Protein AF-A0A525IU39-F1 (afdb_monomer_lite)

Sequence (80 aa):
MAKKDDDTAETRLARLILALRSQGVSEPAVLGAIETTPREAFTPDLFKERAFEDSALPIACGQTISQPYIVGLMSQALKV

Radius of gyration: 13.64 Å; chains: 1; bounding box: 26×41×30 Å

Foldseek 3Di:
DDDPPQLDPLNLQVVLLVVLVVVPLPDPVLSVCSSPDQQLVVADPVCSSVSSPQQWHADPPRDTDHGSNVSSVVVVPDDD

Secondary structure (DSSP, 8-state):
----SS--HHHHHHHHHHHHHHTT---HHHHHHHHHS-GGGGS-GGGGGGTTSSS-EE-GGG-EEPPHHHHHHHHHT---

Structure (mmCIF, N/CA/C/O backbone):
data_AF-A0A525IU39-F1
#
_entry.id   AF-A0A525IU39-F1
#
loop_
_atom_site.group_PDB
_atom_site.id
_atom_site.type_symbol
_atom_site.label_atom_id
_atom_site.label_alt_id
_atom_site.label_comp_id
_atom_site.label_asym_id
_atom_site.label_entity_id
_atom_site.label_seq_id
_atom_site.pdbx_PDB_ins_code
_atom_site.Cartn_x
_atom_site.Cartn_y
_atom_site.Cartn_z
_atom_site.occupancy
_atom_site.B_iso_or_equiv
_atom_site.auth_seq_id
_atom_site.auth_comp_id
_atom_site.auth_asym_id
_atom_site.auth_atom_id
_atom_site.pdbx_PDB_model_num
ATOM 1 N N . MET A 1 1 ? 12.320 29.442 -11.033 1.00 41.34 1 MET A N 1
ATOM 2 C CA . MET A 1 1 ? 13.015 28.171 -10.727 1.00 41.34 1 MET A CA 1
ATOM 3 C C . MET A 1 1 ? 12.706 27.830 -9.281 1.00 41.34 1 MET A C 1
ATOM 5 O O . MET A 1 1 ? 13.308 28.427 -8.405 1.00 41.34 1 MET A O 1
ATOM 9 N N . ALA A 1 2 ? 11.697 27.001 -9.009 1.00 49.44 2 ALA A N 1
ATOM 10 C CA . ALA A 1 2 ? 11.325 26.666 -7.635 1.00 49.44 2 ALA A CA 1
ATOM 11 C C . ALA A 1 2 ? 10.694 25.270 -7.555 1.00 49.44 2 ALA A C 1
ATOM 13 O O . ALA A 1 2 ? 9.842 24.943 -8.377 1.00 49.44 2 ALA A O 1
ATOM 14 N N . LYS A 1 3 ? 11.092 24.539 -6.502 1.00 50.09 3 LYS A N 1
ATOM 15 C CA . LYS A 1 3 ? 10.474 23.339 -5.909 1.00 50.09 3 LYS A CA 1
ATOM 16 C C . LYS A 1 3 ? 10.804 21.980 -6.555 1.00 50.09 3 LYS A C 1
ATOM 18 O O . LYS A 1 3 ? 9.966 21.375 -7.208 1.00 50.09 3 LYS A O 1
ATOM 23 N N . LYS A 1 4 ? 12.024 21.475 -6.318 1.00 52.66 4 LYS A N 1
ATOM 24 C CA . LYS A 1 4 ? 12.386 20.053 -6.526 1.00 52.66 4 LYS A CA 1
ATOM 25 C C . LYS A 1 4 ? 12.502 19.258 -5.204 1.00 52.66 4 LYS A C 1
ATOM 27 O O . LYS A 1 4 ? 12.690 18.052 -5.247 1.00 52.66 4 LYS A O 1
ATOM 32 N N . ASP A 1 5 ? 12.306 19.907 -4.053 1.00 54.66 5 ASP A N 1
ATOM 33 C CA . ASP A 1 5 ? 12.653 19.346 -2.732 1.00 54.66 5 ASP A CA 1
ATOM 34 C C . ASP A 1 5 ? 11.487 18.693 -1.948 1.00 54.66 5 ASP A C 1
ATOM 36 O O . ASP A 1 5 ? 11.640 18.441 -0.761 1.00 54.66 5 ASP A O 1
ATOM 40 N N . ASP A 1 6 ? 10.325 18.411 -2.557 1.00 64.38 6 ASP A N 1
ATOM 41 C CA . ASP A 1 6 ? 9.113 17.978 -1.810 1.00 64.38 6 ASP A CA 1
ATOM 42 C C . ASP A 1 6 ? 8.500 16.631 -2.266 1.00 64.38 6 ASP A C 1
ATOM 44 O O . ASP A 1 6 ? 7.489 16.189 -1.727 1.00 64.38 6 ASP A O 1
ATOM 48 N N . ASP A 1 7 ? 9.083 15.945 -3.257 1.00 82.38 7 ASP A N 1
ATOM 49 C CA . ASP A 1 7 ? 8.514 14.704 -3.826 1.00 82.38 7 ASP A CA 1
ATOM 50 C C . ASP A 1 7 ? 9.358 13.456 -3.520 1.00 82.38 7 ASP A C 1
ATOM 52 O O . ASP A 1 7 ? 9.786 12.717 -4.408 1.00 82.38 7 ASP A O 1
ATOM 56 N N . THR A 1 8 ? 9.639 13.218 -2.238 1.00 92.56 8 THR A N 1
ATOM 57 C CA . THR A 1 8 ? 10.329 11.994 -1.804 1.00 92.56 8 THR A CA 1
ATOM 58 C C . THR A 1 8 ? 9.368 10.800 -1.728 1.00 92.56 8 THR A C 1
ATOM 60 O O . THR A 1 8 ? 8.148 10.938 -1.875 1.00 92.56 8 THR A O 1
ATOM 63 N N . ALA A 1 9 ? 9.902 9.589 -1.544 1.00 90.75 9 ALA A N 1
ATOM 64 C CA . ALA A 1 9 ? 9.075 8.404 -1.304 1.00 90.75 9 ALA A CA 1
ATOM 65 C C . ALA A 1 9 ? 8.279 8.545 0.004 1.00 90.75 9 ALA A C 1
ATOM 67 O O . ALA A 1 9 ? 7.086 8.258 0.033 1.00 90.75 9 ALA A O 1
ATOM 68 N N . GLU A 1 10 ? 8.903 9.095 1.045 1.00 93.31 10 GLU A N 1
ATOM 69 C CA . GLU A 1 10 ? 8.285 9.355 2.344 1.00 93.31 10 GLU A CA 1
ATOM 70 C C . GLU A 1 10 ? 7.127 10.353 2.222 1.00 93.31 10 GLU A C 1
ATOM 72 O O . GLU A 1 10 ? 6.033 10.091 2.721 1.00 93.31 10 GLU A O 1
ATOM 77 N N . THR A 1 11 ? 7.306 11.464 1.496 1.00 95.56 11 THR A N 1
ATOM 78 C CA . THR A 1 11 ? 6.225 12.446 1.296 1.00 95.56 11 THR A CA 1
ATOM 79 C C . THR A 1 11 ? 5.084 11.883 0.444 1.00 95.56 11 THR A C 1
ATOM 81 O O . THR A 1 11 ? 3.919 12.241 0.644 1.00 95.56 11 THR A O 1
ATOM 84 N N . ARG A 1 12 ? 5.378 11.000 -0.521 1.00 96.00 12 ARG A N 1
ATOM 85 C CA . ARG A 1 12 ? 4.352 10.293 -1.308 1.00 96.00 12 ARG A CA 1
ATOM 86 C C . ARG A 1 12 ? 3.583 9.286 -0.454 1.00 96.00 12 ARG A C 1
ATOM 88 O O . ARG A 1 12 ? 2.355 9.278 -0.504 1.00 96.00 12 ARG A O 1
ATOM 95 N N . LEU A 1 13 ? 4.279 8.512 0.376 1.00 96.56 13 LEU A N 1
ATOM 96 C CA . LEU A 1 13 ? 3.671 7.582 1.323 1.00 96.56 13 LEU A CA 1
ATOM 97 C C . LEU A 1 13 ? 2.782 8.311 2.335 1.00 96.56 13 LEU A C 1
ATOM 99 O O . LEU A 1 13 ? 1.627 7.935 2.513 1.00 96.56 13 LEU A O 1
ATOM 103 N N . ALA A 1 14 ? 3.266 9.401 2.933 1.00 97.06 14 ALA A N 1
ATOM 104 C CA . ALA A 1 14 ? 2.482 10.202 3.870 1.00 97.06 14 ALA A CA 1
ATOM 105 C C . ALA A 1 14 ? 1.191 10.737 3.222 1.00 97.06 14 ALA A C 1
ATOM 107 O O . ALA A 1 14 ? 0.116 10.665 3.820 1.00 97.06 14 ALA A O 1
ATOM 108 N N . ARG A 1 15 ? 1.268 11.217 1.971 1.00 97.44 15 ARG A N 1
ATOM 109 C CA . ARG A 1 15 ? 0.086 11.632 1.195 1.00 97.44 15 ARG A CA 1
ATOM 110 C C . ARG A 1 15 ? -0.886 10.479 0.959 1.00 97.44 15 ARG A C 1
ATOM 112 O O . ARG A 1 15 ? -2.087 10.677 1.133 1.00 97.44 15 ARG A O 1
ATOM 119 N N . LEU A 1 16 ? -0.382 9.299 0.597 1.00 97.81 16 LEU A N 1
ATOM 120 C CA . LEU A 1 16 ? -1.206 8.104 0.429 1.00 97.81 16 LEU A CA 1
ATOM 121 C C . LEU A 1 16 ? -1.932 7.762 1.733 1.00 97.81 16 LEU A C 1
ATOM 123 O O . LEU A 1 16 ? -3.153 7.667 1.732 1.00 97.81 16 LEU A O 1
ATOM 127 N N . ILE A 1 17 ? -1.217 7.654 2.854 1.00 98.19 17 ILE A N 1
ATOM 128 C CA . ILE A 1 17 ? -1.800 7.316 4.162 1.00 98.19 17 ILE A CA 1
ATOM 129 C C . ILE A 1 17 ? -2.884 8.320 4.576 1.00 98.19 17 ILE A C 1
ATOM 131 O O . ILE A 1 17 ? -3.968 7.919 5.008 1.00 98.19 17 ILE A O 1
ATOM 135 N N . LEU A 1 18 ? -2.641 9.623 4.396 1.00 98.00 18 LEU A N 1
ATOM 136 C CA . LEU A 1 18 ? -3.642 10.658 4.672 1.00 98.00 18 LEU A CA 1
ATOM 137 C C . LEU A 1 18 ? -4.888 10.514 3.786 1.00 98.00 18 LEU A C 1
ATOM 139 O O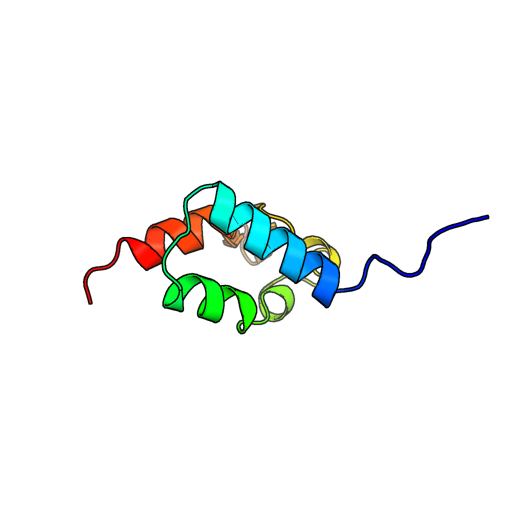 . LEU A 1 18 ? -6.006 10.674 4.280 1.00 98.00 18 LEU A O 1
ATOM 143 N N . ALA A 1 19 ? -4.711 10.189 2.503 1.00 98.25 19 ALA A N 1
ATOM 144 C CA . ALA A 1 19 ? -5.816 9.949 1.581 1.00 98.25 19 ALA A CA 1
ATOM 145 C C . ALA A 1 19 ? -6.610 8.684 1.947 1.00 98.25 19 ALA A C 1
ATOM 147 O O . ALA A 1 19 ? -7.835 8.715 1.970 1.00 98.25 19 ALA A O 1
ATOM 148 N N . LEU A 1 20 ? -5.942 7.585 2.301 1.00 98.44 20 LEU A N 1
ATOM 149 C CA . LEU A 1 20 ? -6.614 6.355 2.729 1.00 98.44 20 LEU A CA 1
ATOM 150 C C . LEU A 1 20 ? -7.468 6.584 3.976 1.00 98.44 20 LEU A C 1
ATOM 152 O O . LEU A 1 20 ? -8.616 6.137 4.045 1.00 98.44 20 LEU A O 1
ATOM 156 N N . ARG A 1 21 ? -6.935 7.351 4.932 1.00 98.00 21 ARG A N 1
ATOM 157 C CA . ARG A 1 21 ? -7.662 7.732 6.141 1.00 98.00 21 ARG A CA 1
ATOM 158 C C . ARG A 1 21 ? -8.912 8.551 5.828 1.00 98.00 21 ARG A C 1
ATOM 160 O O . ARG A 1 21 ? -9.962 8.283 6.406 1.00 98.00 21 ARG A O 1
ATOM 167 N N . SER A 1 22 ? -8.823 9.524 4.918 1.00 97.81 22 SER A N 1
ATOM 168 C CA . SER A 1 22 ? -9.979 10.352 4.545 1.00 97.81 22 SER A CA 1
ATOM 169 C C . SER A 1 22 ? -11.048 9.576 3.769 1.00 97.81 22 SER A C 1
ATOM 171 O O . SER A 1 22 ? -12.222 9.931 3.841 1.00 97.81 22 SER A O 1
ATOM 173 N N . GLN A 1 23 ? -10.667 8.491 3.089 1.00 97.75 23 GLN A N 1
ATOM 174 C CA . GLN A 1 23 ? -11.585 7.592 2.385 1.00 97.75 23 GLN A CA 1
ATOM 175 C C . GLN A 1 23 ? -12.226 6.512 3.284 1.00 97.75 23 GLN A C 1
ATOM 177 O O . GLN A 1 23 ? -13.087 5.765 2.817 1.00 97.75 23 GLN A O 1
ATOM 182 N N . GLY A 1 24 ? -11.845 6.423 4.566 1.00 97.62 24 GLY A N 1
ATOM 183 C CA . GLY A 1 24 ? -12.466 5.518 5.544 1.00 97.62 24 GLY A CA 1
ATOM 184 C C . GLY A 1 24 ? -11.629 4.304 5.959 1.00 97.62 24 GLY A C 1
ATOM 185 O O . GLY A 1 24 ? -12.139 3.444 6.680 1.00 97.62 24 GLY A O 1
ATOM 186 N N . VAL A 1 25 ? -10.352 4.228 5.560 1.00 98.31 25 VAL A N 1
ATOM 187 C CA . VAL A 1 25 ? -9.410 3.268 6.156 1.00 98.31 25 VAL A CA 1
ATOM 188 C C . VAL A 1 25 ? -8.956 3.822 7.506 1.00 98.31 25 VAL A C 1
ATOM 190 O O . VAL A 1 25 ? -8.046 4.646 7.571 1.00 98.31 25 VAL A O 1
ATOM 193 N N . SER A 1 26 ? -9.646 3.459 8.585 1.00 96.31 26 SER A N 1
ATOM 194 C CA . SER A 1 26 ? -9.499 4.119 9.891 1.00 96.31 26 SER A CA 1
ATOM 195 C C . SER A 1 26 ? -8.745 3.303 10.934 1.00 96.31 26 SER A C 1
ATOM 197 O O . SER A 1 26 ? -8.300 3.883 11.925 1.00 96.31 26 SER A O 1
ATOM 199 N N . GLU A 1 27 ? -8.592 1.992 10.733 1.00 97.75 27 GLU A N 1
ATOM 200 C CA . GLU A 1 27 ? -7.947 1.118 11.716 1.00 97.75 27 GLU A CA 1
ATOM 201 C C . GLU A 1 27 ? -6.440 1.407 11.830 1.00 97.75 27 GLU A C 1
ATOM 203 O O . GLU A 1 27 ? -5.707 1.209 10.853 1.00 97.75 27 GLU A O 1
ATOM 208 N N . PRO A 1 28 ? -5.930 1.838 13.007 1.00 96.88 28 PRO A N 1
ATOM 209 C CA . PRO A 1 28 ? -4.523 2.213 13.163 1.00 96.88 28 PRO A CA 1
ATOM 210 C C . PRO A 1 28 ? -3.551 1.077 12.842 1.00 96.88 28 PRO A C 1
ATOM 212 O O . PRO A 1 28 ? -2.506 1.318 12.243 1.00 96.88 28 PRO A O 1
ATOM 215 N N . ALA A 1 29 ? -3.908 -0.161 13.196 1.00 97.38 29 ALA A N 1
ATOM 216 C CA . ALA A 1 29 ? -3.089 -1.334 12.897 1.00 97.38 29 ALA A CA 1
ATOM 217 C C . ALA A 1 29 ? -2.965 -1.575 11.382 1.00 97.38 29 ALA A C 1
ATOM 219 O O . ALA A 1 29 ? -1.888 -1.913 10.898 1.00 97.38 29 ALA A O 1
ATOM 220 N N . VAL A 1 30 ? -4.044 -1.348 10.625 1.00 98.06 30 VAL A N 1
ATOM 221 C CA . VAL A 1 30 ? -4.053 -1.503 9.163 1.00 98.06 30 VAL A CA 1
ATOM 222 C C . VAL A 1 30 ? -3.259 -0.386 8.495 1.00 98.06 30 VAL A C 1
ATOM 224 O O . VAL A 1 30 ? -2.424 -0.665 7.640 1.00 98.06 30 VAL A O 1
ATOM 227 N N . LEU A 1 31 ? -3.462 0.869 8.906 1.00 98.19 31 LEU A N 1
ATOM 228 C CA . LEU A 1 31 ? -2.690 1.999 8.380 1.00 98.19 31 LEU A CA 1
ATOM 229 C C . LEU A 1 31 ? -1.189 1.839 8.659 1.00 98.19 31 LEU A C 1
ATOM 231 O O . LEU A 1 31 ? -0.388 2.024 7.747 1.00 98.19 31 LEU A O 1
ATOM 235 N N . GLY A 1 32 ? -0.814 1.423 9.873 1.00 98.19 32 GLY A N 1
ATOM 236 C CA . GLY A 1 32 ? 0.583 1.153 10.220 1.00 98.19 32 GLY A CA 1
ATOM 237 C C . GLY A 1 32 ? 1.181 -0.004 9.415 1.00 98.19 32 GLY A C 1
ATOM 238 O O . GLY A 1 32 ? 2.335 0.064 8.995 1.00 98.19 32 GLY A O 1
ATOM 239 N N . ALA A 1 33 ? 0.397 -1.049 9.131 1.00 98.19 33 ALA A N 1
ATOM 240 C CA . ALA A 1 33 ? 0.838 -2.140 8.263 1.00 98.19 33 ALA A CA 1
ATOM 241 C C . ALA A 1 33 ? 1.066 -1.667 6.818 1.00 98.19 33 ALA A C 1
ATOM 243 O O . ALA A 1 33 ? 2.068 -2.035 6.209 1.00 98.19 33 ALA A O 1
ATOM 244 N N . ILE A 1 34 ? 0.179 -0.824 6.276 1.00 97.81 34 ILE A N 1
ATOM 245 C CA . ILE A 1 34 ? 0.344 -0.237 4.937 1.00 97.81 34 ILE A CA 1
ATOM 246 C C . ILE A 1 34 ? 1.581 0.669 4.888 1.00 97.81 34 ILE A C 1
ATOM 248 O O . ILE A 1 34 ? 2.332 0.607 3.921 1.00 97.81 34 ILE A O 1
ATOM 252 N N . GLU A 1 35 ? 1.814 1.479 5.922 1.00 97.25 35 GLU A N 1
ATOM 253 C CA . GLU A 1 35 ? 2.956 2.398 6.003 1.00 97.25 35 GLU A CA 1
ATOM 254 C C . GLU A 1 35 ? 4.304 1.664 6.087 1.00 97.25 35 GLU A C 1
ATOM 256 O O . GLU A 1 35 ? 5.287 2.086 5.486 1.00 97.25 35 GLU A O 1
ATOM 261 N N . THR A 1 36 ? 4.356 0.545 6.810 1.00 97.56 36 THR A N 1
ATOM 262 C CA . THR A 1 36 ? 5.601 -0.206 7.052 1.00 97.56 36 THR A CA 1
ATOM 263 C C . THR A 1 36 ? 5.888 -1.294 6.017 1.00 97.56 36 THR A C 1
ATOM 265 O O . THR A 1 36 ? 6.998 -1.827 5.983 1.00 97.56 36 THR A O 1
ATOM 268 N N . THR A 1 37 ? 4.920 -1.629 5.159 1.00 97.62 37 THR A N 1
ATOM 269 C CA . THR A 1 37 ? 5.093 -2.632 4.102 1.00 97.62 37 THR A CA 1
ATOM 270 C C . THR A 1 37 ? 5.550 -1.961 2.800 1.00 97.62 37 THR A C 1
ATOM 272 O O . THR A 1 37 ? 4.767 -1.220 2.204 1.00 97.62 37 THR A O 1
ATOM 275 N N . PRO A 1 38 ? 6.766 -2.242 2.290 1.00 96.00 38 PRO A N 1
ATOM 276 C CA . PRO A 1 38 ? 7.304 -1.585 1.096 1.00 96.00 38 PRO A CA 1
ATOM 277 C C . PRO A 1 38 ? 6.609 -2.089 -0.176 1.00 96.00 38 PRO A C 1
ATOM 279 O O . PRO A 1 38 ? 7.030 -3.066 -0.803 1.00 96.00 38 PRO A O 1
ATOM 282 N N . ARG A 1 39 ? 5.505 -1.445 -0.568 1.00 97.06 39 ARG A N 1
ATOM 283 C CA . ARG A 1 39 ? 4.676 -1.824 -1.728 1.00 97.06 39 ARG A CA 1
ATOM 284 C C . ARG A 1 39 ? 5.460 -1.847 -3.047 1.00 97.06 39 ARG A C 1
ATOM 286 O O 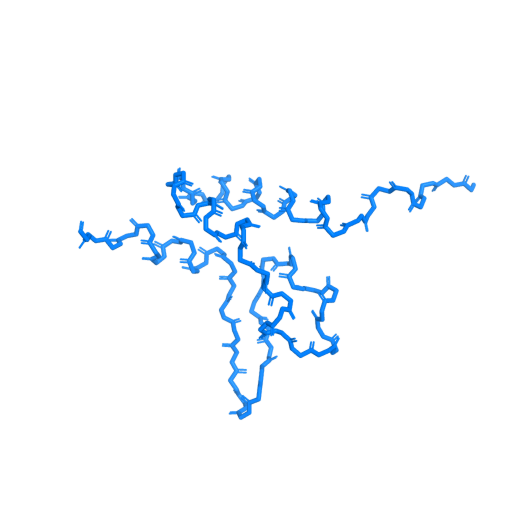. ARG A 1 39 ? 5.164 -2.653 -3.931 1.00 97.06 39 ARG A O 1
ATOM 293 N N . GLU A 1 40 ? 6.487 -1.016 -3.177 1.00 95.75 40 GLU A N 1
ATOM 294 C CA . GLU A 1 40 ? 7.415 -0.974 -4.307 1.00 95.75 40 GLU A CA 1
ATOM 295 C C . GLU A 1 40 ? 8.212 -2.275 -4.490 1.00 95.75 40 GLU A C 1
ATOM 297 O O . GLU A 1 40 ? 8.604 -2.587 -5.613 1.00 95.75 40 GLU A O 1
ATOM 302 N N . ALA A 1 41 ? 8.399 -3.073 -3.431 1.00 96.19 41 ALA A N 1
ATOM 303 C CA . ALA A 1 41 ? 9.032 -4.391 -3.522 1.00 96.19 41 ALA A CA 1
ATOM 304 C C . ALA A 1 41 ? 8.133 -5.430 -4.220 1.00 96.19 41 ALA A C 1
ATOM 306 O O . ALA A 1 41 ? 8.625 -6.432 -4.735 1.00 96.19 41 ALA A O 1
ATOM 307 N N . PHE A 1 42 ? 6.822 -5.178 -4.266 1.00 96.50 42 PHE A N 1
ATOM 308 C CA . PHE A 1 42 ? 5.811 -6.034 -4.898 1.00 96.50 42 PHE A CA 1
ATOM 309 C C . PHE A 1 42 ? 5.328 -5.481 -6.247 1.00 96.50 42 PHE A C 1
ATOM 311 O O .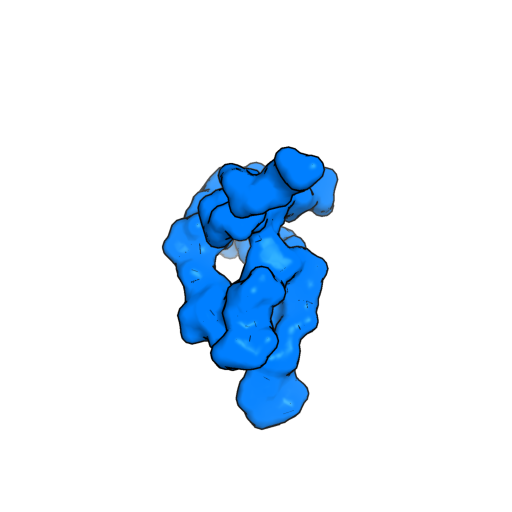 PHE A 1 42 ? 4.386 -6.006 -6.841 1.00 96.50 42 PHE A O 1
ATOM 318 N N . THR A 1 43 ? 5.959 -4.410 -6.728 1.00 95.75 43 THR A N 1
ATOM 319 C CA . THR A 1 43 ? 5.574 -3.685 -7.938 1.00 95.75 43 THR A CA 1
ATOM 320 C C . THR A 1 43 ? 6.681 -3.819 -8.994 1.00 95.75 43 THR A C 1
ATOM 322 O O . THR A 1 43 ? 7.857 -3.687 -8.652 1.00 95.75 43 THR A O 1
ATOM 325 N N . PRO A 1 44 ? 6.360 -4.069 -10.280 1.00 95.75 44 PRO A N 1
ATOM 326 C CA . PRO A 1 44 ? 7.364 -4.109 -11.344 1.00 95.75 44 PRO A CA 1
ATOM 327 C C . PRO A 1 44 ? 8.162 -2.804 -11.448 1.00 95.75 44 PRO A C 1
ATOM 329 O O . PRO A 1 44 ? 7.617 -1.732 -11.191 1.00 95.75 44 PRO A O 1
ATOM 332 N N . ASP A 1 45 ? 9.415 -2.877 -11.911 1.00 95.19 45 ASP A N 1
ATOM 333 C CA . ASP A 1 45 ? 10.321 -1.717 -11.998 1.00 95.19 45 ASP A CA 1
ATOM 334 C C . ASP A 1 45 ? 9.707 -0.516 -12.733 1.00 95.19 45 ASP A C 1
ATOM 336 O O . ASP A 1 45 ? 9.844 0.619 -12.282 1.00 95.19 45 ASP A O 1
ATOM 340 N N . LEU A 1 46 ? 8.951 -0.774 -13.808 1.00 95.25 46 LEU A N 1
ATOM 341 C CA . LEU A 1 46 ? 8.249 0.246 -14.597 1.00 95.25 46 LEU A CA 1
ATOM 342 C C . LEU A 1 46 ? 7.241 1.072 -13.776 1.00 95.25 46 LEU A C 1
ATOM 344 O O . LEU A 1 46 ? 6.920 2.199 -14.142 1.00 95.25 46 LEU A O 1
ATOM 348 N N . PHE A 1 47 ? 6.724 0.514 -12.682 1.00 95.75 47 PHE A N 1
ATOM 349 C CA . PHE A 1 47 ? 5.682 1.124 -11.863 1.00 95.75 47 PHE A CA 1
ATOM 350 C C . PHE A 1 47 ? 6.154 1.481 -10.448 1.00 95.75 47 PHE A C 1
ATOM 352 O O . PHE A 1 47 ? 5.333 1.909 -9.641 1.00 95.75 47 PHE A O 1
ATOM 359 N N . LYS A 1 48 ? 7.452 1.361 -10.130 1.00 93.38 48 LYS A N 1
ATOM 360 C CA . LYS A 1 48 ? 7.977 1.660 -8.784 1.00 93.38 48 LYS A CA 1
ATOM 361 C C . LYS A 1 48 ? 7.654 3.074 -8.309 1.00 93.38 48 LYS A C 1
ATOM 363 O O . LYS A 1 48 ? 7.257 3.257 -7.165 1.00 93.38 48 LYS A O 1
ATOM 368 N N . GLU A 1 49 ? 7.743 4.070 -9.188 1.00 91.75 49 GLU A N 1
ATOM 369 C CA . GLU A 1 49 ? 7.394 5.456 -8.838 1.00 91.75 49 GLU A CA 1
ATOM 370 C C . GLU A 1 49 ? 5.904 5.641 -8.524 1.00 91.75 49 GLU A C 1
ATOM 372 O O . GLU A 1 49 ? 5.538 6.534 -7.759 1.00 91.75 49 GLU A O 1
ATOM 377 N N . ARG A 1 50 ? 5.063 4.763 -9.081 1.00 95.00 50 ARG A N 1
ATOM 378 C CA . ARG A 1 50 ? 3.607 4.746 -8.922 1.00 95.00 50 ARG A CA 1
ATOM 379 C C . ARG A 1 50 ? 3.145 3.862 -7.763 1.00 95.00 50 ARG A C 1
ATOM 381 O O . ARG A 1 50 ? 1.949 3.783 -7.503 1.00 95.00 50 ARG A O 1
ATOM 388 N N . ALA A 1 51 ? 4.061 3.213 -7.040 1.00 96.44 51 ALA A N 1
ATOM 389 C CA . ALA A 1 51 ? 3.723 2.327 -5.925 1.00 96.44 51 ALA A CA 1
ATOM 390 C C . ALA A 1 51 ? 2.950 3.043 -4.799 1.00 96.44 51 ALA A C 1
ATOM 392 O O . ALA A 1 51 ? 2.179 2.402 -4.090 1.00 96.44 51 ALA A O 1
ATOM 393 N N . PHE A 1 52 ? 3.116 4.363 -4.679 1.00 96.69 52 PHE A N 1
ATOM 394 C CA . PHE A 1 52 ? 2.449 5.220 -3.693 1.00 96.69 52 PHE A CA 1
ATOM 395 C C . PHE A 1 52 ? 1.137 5.844 -4.197 1.00 96.69 52 PHE A C 1
ATOM 397 O O . PHE A 1 52 ? 0.525 6.648 -3.499 1.00 96.69 52 PHE A O 1
ATOM 4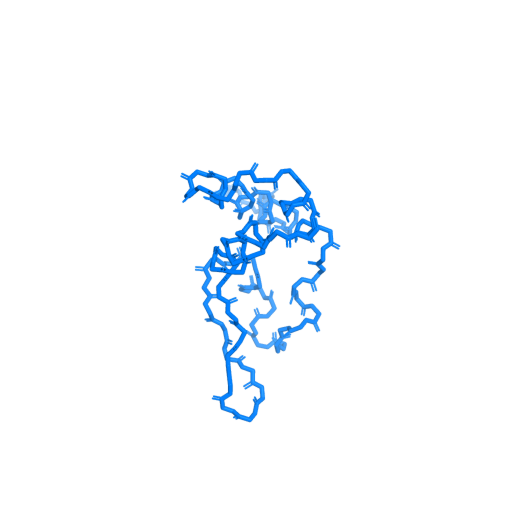04 N N . GLU A 1 53 ? 0.704 5.516 -5.414 1.00 97.00 53 GLU A N 1
ATOM 405 C CA . GLU A 1 53 ?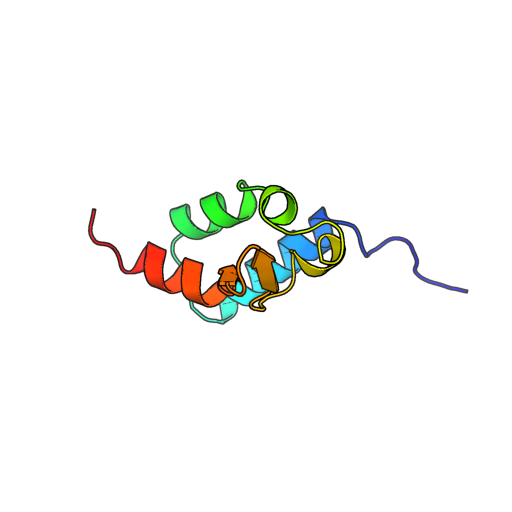 -0.596 5.940 -5.928 1.00 97.00 53 GLU A CA 1
ATOM 406 C C . GLU A 1 53 ? -1.699 5.019 -5.401 1.00 97.00 53 GLU A C 1
ATOM 408 O O . GLU A 1 53 ? -1.530 3.798 -5.328 1.00 97.00 53 GLU A O 1
ATOM 413 N N . ASP A 1 54 ? -2.875 5.585 -5.117 1.00 97.88 54 ASP A N 1
ATOM 414 C CA . ASP A 1 54 ? -4.065 4.793 -4.808 1.00 97.88 54 ASP A CA 1
ATOM 415 C C . ASP A 1 54 ? -4.691 4.207 -6.087 1.00 97.88 54 ASP A C 1
ATOM 417 O O . ASP A 1 54 ? -5.781 4.579 -6.515 1.00 97.88 54 ASP A O 1
ATOM 421 N N . SER A 1 55 ? -3.946 3.335 -6.766 1.00 97.38 55 SER A N 1
ATOM 422 C CA . SER A 1 55 ? -4.375 2.690 -8.004 1.00 97.38 55 SER A CA 1
ATOM 423 C C . SER A 1 55 ? -3.940 1.228 -8.066 1.00 97.38 55 SER A C 1
ATOM 425 O O . SER A 1 55 ? -2.977 0.801 -7.419 1.00 97.38 55 SER A O 1
ATOM 427 N N . ALA A 1 56 ? -4.686 0.435 -8.834 1.00 98.00 56 ALA A N 1
ATOM 428 C CA . ALA A 1 56 ? -4.264 -0.912 -9.179 1.00 98.00 56 ALA A CA 1
ATOM 429 C C . ALA A 1 56 ? -3.142 -0.850 -10.225 1.00 98.00 56 ALA A C 1
ATOM 431 O O . ALA A 1 56 ? -3.216 -0.067 -11.176 1.00 98.00 56 ALA A O 1
ATOM 432 N N . LEU A 1 57 ? -2.117 -1.688 -10.062 1.00 97.94 57 LEU A N 1
ATOM 433 C CA . LEU A 1 57 ? -0.968 -1.734 -10.971 1.00 97.94 57 LEU A CA 1
ATOM 434 C C . LEU A 1 57 ? -0.841 -3.125 -11.604 1.00 97.94 57 LEU A C 1
ATOM 436 O O . LEU A 1 57 ? -1.028 -4.123 -10.903 1.00 97.94 57 LEU A O 1
ATOM 440 N N . PRO A 1 58 ? -0.518 -3.228 -12.905 1.00 97.69 58 PRO A N 1
ATOM 441 C CA . PRO A 1 58 ? -0.260 -4.514 -13.540 1.00 97.69 58 PRO A CA 1
ATOM 442 C C . PRO A 1 58 ? 0.954 -5.215 -12.923 1.00 97.69 58 PRO A C 1
ATOM 444 O O . PRO A 1 58 ? 1.977 -4.584 -12.655 1.00 97.69 58 PRO A O 1
ATOM 447 N N . ILE A 1 59 ? 0.852 -6.530 -12.757 1.00 96.69 59 ILE A N 1
ATOM 448 C CA . ILE A 1 59 ? 1.947 -7.424 -12.373 1.00 96.69 59 ILE A CA 1
ATOM 449 C C . ILE A 1 59 ? 2.049 -8.576 -13.388 1.00 96.69 59 ILE A C 1
ATOM 451 O O . ILE A 1 59 ? 1.333 -8.613 -14.392 1.00 96.69 59 ILE A O 1
ATOM 455 N N . ALA A 1 60 ? 2.973 -9.512 -13.161 1.00 95.06 60 ALA A N 1
ATOM 456 C CA . ALA A 1 60 ? 3.177 -10.654 -14.049 1.00 95.06 60 ALA A CA 1
ATOM 457 C C . ALA A 1 60 ? 1.890 -11.482 -14.269 1.00 95.06 60 ALA A C 1
ATOM 459 O O . ALA A 1 60 ? 0.937 -11.425 -13.492 1.00 95.06 60 ALA A O 1
ATOM 460 N N . CYS A 1 61 ? 1.878 -12.278 -15.343 1.00 96.50 61 CYS A N 1
ATOM 461 C CA . CYS A 1 61 ? 0.777 -13.193 -15.680 1.00 96.50 61 CYS A CA 1
ATOM 462 C C . CYS A 1 61 ? -0.581 -12.503 -15.928 1.00 96.50 61 CYS A C 1
ATOM 464 O O . CYS A 1 61 ? -1.638 -13.095 -15.702 1.00 96.50 61 CYS A O 1
ATOM 466 N N . GLY A 1 62 ? -0.562 -11.244 -16.380 1.00 95.19 62 GLY A N 1
ATOM 467 C CA . GLY A 1 62 ? -1.778 -10.477 -16.670 1.00 95.19 62 GLY A CA 1
ATOM 468 C C . GLY A 1 62 ? -2.619 -10.154 -15.431 1.00 95.19 62 G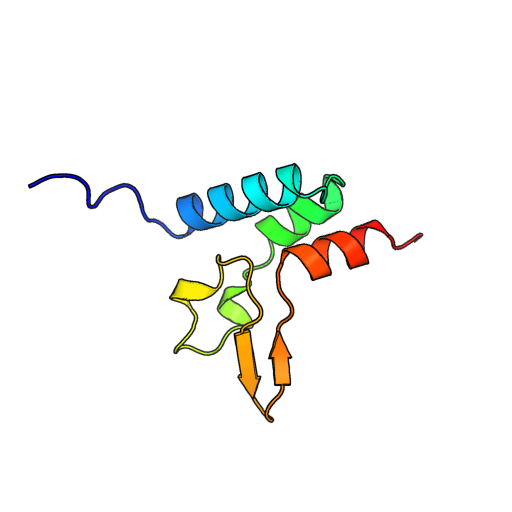LY A C 1
ATOM 469 O O . GLY A 1 62 ? -3.807 -9.880 -15.566 1.00 95.19 62 GLY A O 1
ATOM 470 N N . GLN A 1 63 ? -2.027 -10.227 -14.236 1.00 98.12 63 GLN A N 1
ATOM 471 C CA . GLN A 1 63 ? -2.700 -9.920 -12.975 1.00 98.12 63 GLN A CA 1
ATOM 472 C C . GLN A 1 63 ? -2.463 -8.462 -12.566 1.00 98.12 63 GLN A C 1
ATOM 474 O O . GLN A 1 63 ? -1.676 -7.740 -13.181 1.00 98.12 63 GLN A O 1
ATOM 479 N N . THR A 1 64 ? -3.118 -8.033 -11.489 1.00 97.69 64 THR A N 1
ATOM 480 C CA . THR A 1 64 ? -2.942 -6.697 -10.906 1.00 97.69 64 THR A CA 1
ATOM 481 C C . THR A 1 64 ? -2.734 -6.782 -9.402 1.00 97.69 64 THR A C 1
ATOM 483 O O . THR A 1 64 ? -3.435 -7.540 -8.733 1.00 97.69 64 THR A O 1
ATOM 486 N N . ILE A 1 65 ? -1.846 -5.955 -8.852 1.00 97.62 65 ILE A N 1
ATOM 487 C CA . ILE A 1 65 ? -1.863 -5.655 -7.418 1.00 97.62 65 ILE A CA 1
ATOM 488 C C . ILE A 1 65 ? -2.979 -4.640 -7.144 1.00 97.62 65 ILE A C 1
ATOM 490 O O . ILE A 1 65 ? -3.062 -3.602 -7.804 1.00 97.62 65 ILE A O 1
ATOM 494 N N . SER A 1 66 ? -3.858 -4.949 -6.191 1.00 98.19 66 SER A N 1
ATOM 495 C CA . SER A 1 66 ? -5.028 -4.126 -5.855 1.00 98.19 66 SER A CA 1
ATOM 496 C C . SER A 1 66 ? -4.642 -2.740 -5.341 1.00 98.19 66 SER A C 1
ATOM 498 O O . SER A 1 66 ? -3.583 -2.568 -4.730 1.00 98.19 66 SER A O 1
ATOM 500 N N . GLN A 1 67 ? -5.514 -1.749 -5.543 1.00 98.19 67 GLN A N 1
ATOM 501 C CA . GLN A 1 67 ? -5.323 -0.400 -5.003 1.00 98.19 67 GLN A CA 1
ATOM 502 C C . GLN A 1 67 ? -5.200 -0.419 -3.460 1.00 98.19 67 GLN A C 1
ATOM 504 O O . GLN A 1 67 ? -5.924 -1.184 -2.809 1.00 98.19 67 GLN A O 1
ATOM 509 N N . PRO A 1 68 ? -4.307 0.394 -2.863 1.00 98.50 68 PRO A N 1
ATOM 510 C CA . PRO A 1 68 ? -4.132 0.502 -1.415 1.00 98.50 68 PRO A CA 1
ATOM 511 C C . PRO A 1 68 ? -5.440 0.691 -0.634 1.00 98.50 68 PRO A C 1
ATOM 513 O O . PRO A 1 68 ? -5.619 0.041 0.394 1.00 98.50 68 PRO A O 1
ATOM 516 N N . TYR A 1 69 ? -6.384 1.493 -1.138 1.00 98.56 69 TYR A N 1
ATOM 517 C CA . TYR A 1 69 ? -7.685 1.699 -0.493 1.00 98.56 69 TYR A CA 1
ATOM 518 C C . TYR A 1 69 ? -8.487 0.413 -0.299 1.00 98.56 69 TYR A C 1
ATOM 520 O O . TYR A 1 69 ? -8.933 0.118 0.810 1.00 98.56 69 TYR A O 1
ATOM 528 N N . ILE A 1 70 ? -8.624 -0.391 -1.353 1.00 98.38 70 ILE A N 1
ATOM 529 C CA . ILE A 1 70 ? -9.384 -1.644 -1.299 1.00 98.38 70 ILE A CA 1
ATOM 530 C C . ILE A 1 70 ? -8.701 -2.636 -0.359 1.00 98.38 70 ILE A C 1
ATOM 532 O O . ILE A 1 70 ? -9.378 -3.269 0.446 1.00 98.38 70 ILE A O 1
ATOM 536 N N . VAL A 1 71 ? -7.367 -2.726 -0.395 1.00 98.38 71 VAL A N 1
ATOM 537 C CA . VAL A 1 71 ? -6.606 -3.571 0.539 1.00 98.38 71 VAL A CA 1
ATOM 538 C C . VAL A 1 71 ? -6.834 -3.127 1.986 1.00 98.38 71 VAL A C 1
ATOM 540 O O . VAL A 1 71 ? -7.078 -3.974 2.845 1.00 98.38 71 VAL A O 1
ATOM 543 N N . GLY A 1 72 ? -6.818 -1.818 2.255 1.00 98.31 72 GLY A N 1
ATOM 544 C CA . GLY A 1 72 ? -7.085 -1.255 3.578 1.00 98.31 72 GLY A CA 1
ATOM 545 C C . GLY A 1 72 ? -8.490 -1.580 4.082 1.00 98.31 72 GLY A C 1
ATOM 546 O O . GLY A 1 72 ? -8.639 -2.115 5.181 1.00 98.31 72 GLY A O 1
ATOM 547 N N . LEU A 1 73 ? -9.515 -1.348 3.256 1.00 98.31 73 LEU A N 1
ATOM 548 C CA . LEU A 1 73 ? -10.902 -1.674 3.593 1.00 98.31 73 LEU A CA 1
ATOM 549 C C . LEU A 1 73 ? -11.120 -3.168 3.843 1.00 98.31 73 LEU A C 1
ATOM 551 O O . LEU A 1 73 ? -11.775 -3.540 4.815 1.00 98.31 73 LEU A O 1
ATOM 555 N N . MET A 1 74 ? -10.576 -4.026 2.977 1.00 98.12 74 MET A N 1
ATOM 556 C CA . MET A 1 74 ? -10.688 -5.475 3.137 1.00 98.12 74 MET A CA 1
ATOM 557 C C . MET A 1 74 ? -10.024 -5.930 4.433 1.00 98.12 74 MET A C 1
ATOM 559 O O . MET A 1 74 ? -10.620 -6.700 5.178 1.00 98.12 74 MET A O 1
ATOM 563 N N . SER A 1 75 ? -8.823 -5.423 4.716 1.00 97.81 75 SER A N 1
ATOM 564 C CA . SER A 1 75 ? -8.048 -5.801 5.899 1.00 97.81 75 SER A CA 1
ATOM 565 C C . SER A 1 75 ? -8.751 -5.399 7.192 1.00 97.81 75 SER A C 1
ATOM 567 O O . SER A 1 75 ? -8.873 -6.221 8.094 1.00 97.81 75 SER A O 1
ATOM 569 N N . GLN A 1 76 ? -9.267 -4.168 7.277 1.00 97.38 76 GLN A N 1
ATOM 570 C CA . GLN A 1 76 ? -9.950 -3.701 8.488 1.00 97.38 76 GLN A CA 1
ATOM 571 C C . GLN A 1 76 ? -11.317 -4.360 8.720 1.00 97.38 76 GLN A C 1
ATOM 573 O O . GLN A 1 76 ? -11.822 -4.352 9.837 1.00 97.38 76 GLN A O 1
ATOM 578 N N . ALA A 1 77 ? -11.939 -4.916 7.676 1.00 96.94 77 ALA A N 1
ATOM 579 C CA . ALA A 1 77 ? -13.213 -5.619 7.796 1.00 96.94 77 ALA A CA 1
ATOM 580 C C . ALA A 1 77 ? -13.068 -7.036 8.384 1.00 96.94 77 ALA A C 1
ATOM 582 O O . ALA A 1 77 ? -14.072 -7.649 8.763 1.00 96.94 77 ALA A O 1
ATOM 583 N N . LEU A 1 78 ? -11.846 -7.575 8.444 1.00 95.94 78 LEU A N 1
ATOM 584 C CA . LEU A 1 78 ? -11.589 -8.895 9.008 1.00 95.94 78 LEU A CA 1
ATOM 585 C C . LEU A 1 78 ? -11.799 -8.876 10.525 1.00 95.94 78 LEU A C 1
ATOM 587 O O . LEU A 1 78 ? -11.274 -8.027 11.238 1.00 95.94 78 LEU A O 1
ATOM 591 N N . LYS A 1 79 ? -12.551 -9.861 11.020 1.00 78.81 79 LYS A N 1
ATOM 592 C CA . LYS A 1 79 ? -12.656 -10.165 12.449 1.00 78.81 79 LYS A CA 1
ATOM 593 C C . LYS A 1 79 ? -11.679 -11.296 12.735 1.00 78.81 79 LYS A C 1
ATOM 595 O O . LYS A 1 79 ? -11.958 -12.433 12.355 1.00 78.81 79 LYS A O 1
ATOM 600 N N . VAL A 1 80 ? -10.539 -10.961 13.325 1.00 67.75 80 VAL A N 1
ATOM 601 C CA . VAL A 1 80 ? -9.499 -11.914 13.739 1.00 67.75 80 VAL A CA 1
ATOM 602 C C . VAL A 1 80 ? -9.420 -12.000 15.251 1.00 67.75 80 VAL A C 1
ATOM 604 O O . VAL A 1 80 ? -9.694 -10.972 15.910 1.00 67.75 80 VAL A O 1
#

pLDDT: mean 92.75, std 12.51, range [41.34, 98.56]